Protein AF-A0A1V3RRB9-F1 (afdb_monomer_lite)

Structure (mmCIF, N/CA/C/O backbone):
data_AF-A0A1V3RRB9-F1
#
_entry.id   AF-A0A1V3RRB9-F1
#
loop_
_atom_site.group_PDB
_atom_site.id
_atom_site.type_symbol
_atom_site.label_atom_id
_atom_site.label_alt_id
_atom_site.label_comp_id
_atom_site.label_asym_id
_atom_site.label_entity_id
_atom_site.label_seq_id
_atom_site.pdbx_PDB_ins_code
_atom_site.Cartn_x
_atom_site.Cartn_y
_atom_site.Cartn_z
_atom_site.occupancy
_atom_site.B_iso_or_equiv
_atom_site.auth_seq_id
_atom_site.auth_comp_id
_atom_site.auth_asym_id
_atom_site.auth_atom_id
_atom_site.pdbx_PDB_mod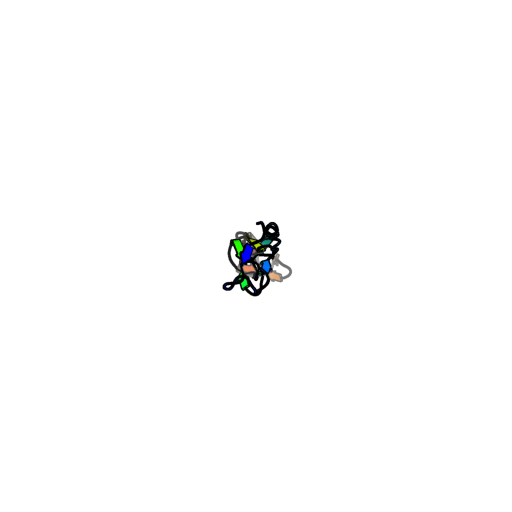el_num
ATOM 1 N N . GLN A 1 1 ? 24.807 9.901 -35.739 1.00 45.78 1 GLN A N 1
ATOM 2 C CA . GLN A 1 1 ? 26.091 10.478 -36.183 1.00 45.78 1 GLN A CA 1
ATOM 3 C C . GLN A 1 1 ? 26.459 9.823 -37.503 1.00 45.78 1 GLN A C 1
ATOM 5 O O . GLN A 1 1 ? 26.130 8.664 -37.703 1.00 45.78 1 GLN A O 1
ATOM 10 N N . THR A 1 2 ? 27.021 10.625 -38.399 1.00 53.81 2 THR A N 1
ATOM 11 C CA . THR A 1 2 ? 27.332 10.371 -39.810 1.00 53.81 2 THR A CA 1
ATOM 12 C C . THR A 1 2 ? 28.376 9.277 -40.014 1.00 53.81 2 THR A C 1
ATOM 14 O O . THR A 1 2 ? 29.186 9.021 -39.128 1.00 53.81 2 THR A O 1
ATOM 17 N N . GLY A 1 3 ? 28.315 8.632 -41.181 1.00 56.78 3 GLY A N 1
ATOM 18 C CA . GLY A 1 3 ? 28.963 7.354 -41.445 1.00 56.78 3 GLY A CA 1
ATOM 19 C C . GLY A 1 3 ? 30.482 7.350 -41.305 1.00 56.78 3 GLY A C 1
ATOM 20 O O . GLY A 1 3 ? 31.165 8.329 -41.606 1.00 56.78 3 GLY A O 1
ATOM 21 N N . THR A 1 4 ? 31.003 6.215 -40.849 1.00 65.94 4 THR A N 1
ATOM 22 C CA . THR A 1 4 ? 32.434 5.925 -40.772 1.00 65.94 4 THR A CA 1
ATOM 23 C C . THR A 1 4 ? 32.863 5.204 -42.047 1.00 65.94 4 THR A C 1
ATOM 25 O O . THR A 1 4 ? 32.251 4.217 -42.462 1.00 65.94 4 THR A O 1
ATOM 28 N N . ARG A 1 5 ? 33.909 5.723 -42.701 1.00 68.44 5 ARG A N 1
ATOM 29 C CA . ARG A 1 5 ? 34.526 5.106 -43.881 1.00 68.44 5 ARG A CA 1
ATOM 30 C C . ARG A 1 5 ? 35.793 4.382 -43.452 1.00 68.44 5 ARG A C 1
ATOM 32 O O . ARG A 1 5 ? 36.671 5.004 -42.860 1.00 68.44 5 ARG A O 1
ATOM 39 N N . PHE A 1 6 ? 35.888 3.102 -43.788 1.00 74.38 6 PHE A N 1
ATOM 40 C CA . PHE A 1 6 ? 37.077 2.281 -43.582 1.00 74.38 6 PHE A CA 1
ATOM 41 C C . PHE A 1 6 ? 37.787 2.106 -44.930 1.00 74.38 6 PHE A C 1
ATOM 43 O O . PHE A 1 6 ? 37.256 1.397 -45.791 1.00 74.38 6 PHE A O 1
ATOM 50 N N . PRO A 1 7 ? 38.931 2.781 -45.154 1.00 66.50 7 PRO A N 1
ATOM 51 C CA . PRO A 1 7 ? 39.660 2.667 -46.409 1.00 66.50 7 PRO A CA 1
ATOM 52 C C . PRO A 1 7 ? 40.267 1.273 -46.583 1.00 66.50 7 PRO A C 1
ATOM 54 O O . PRO A 1 7 ? 40.799 0.711 -45.623 1.00 66.50 7 PRO A O 1
ATOM 57 N N . GLY A 1 8 ? 40.232 0.736 -47.804 1.00 65.81 8 GLY A N 1
ATOM 58 C CA . GLY A 1 8 ? 40.961 -0.487 -48.148 1.00 65.81 8 GLY A CA 1
ATOM 59 C C . GLY A 1 8 ? 42.473 -0.299 -47.979 1.00 65.81 8 GLY A C 1
ATOM 60 O O . GLY A 1 8 ? 43.043 0.639 -48.535 1.00 65.81 8 GLY A O 1
ATOM 61 N N . ALA A 1 9 ? 43.125 -1.171 -47.203 1.00 64.25 9 ALA A N 1
ATOM 62 C CA . ALA A 1 9 ? 44.518 -1.007 -46.758 1.00 64.25 9 ALA A CA 1
ATOM 63 C C . ALA A 1 9 ? 45.573 -1.022 -47.886 1.00 64.25 9 ALA A C 1
ATOM 65 O O . ALA A 1 9 ? 46.718 -0.635 -47.669 1.00 64.25 9 ALA A O 1
ATOM 66 N N . ASP A 1 10 ? 45.196 -1.459 -49.082 1.00 69.94 10 ASP A N 1
ATOM 67 C CA . ASP A 1 10 ? 46.065 -1.721 -50.230 1.00 69.94 10 ASP A CA 1
ATOM 68 C C . ASP A 1 10 ? 45.671 -0.929 -51.492 1.00 69.94 10 ASP A C 1
ATOM 70 O O . ASP A 1 10 ? 46.267 -1.116 -52.550 1.00 69.94 10 ASP A O 1
ATOM 74 N N . GLY A 1 11 ? 44.673 -0.039 -51.412 1.00 60.56 11 GLY A N 1
ATOM 75 C CA . GLY A 1 11 ? 44.217 0.780 -52.546 1.00 60.56 11 GLY A CA 1
ATOM 76 C C . GLY A 1 11 ? 43.500 0.007 -53.665 1.00 60.56 11 GLY A C 1
ATOM 77 O O . GLY A 1 11 ? 43.049 0.621 -54.631 1.00 60.56 11 GLY A O 1
ATOM 78 N N . CYS A 1 12 ? 43.363 -1.316 -53.530 1.00 66.31 12 CYS A N 1
ATOM 79 C CA . CYS A 1 12 ? 42.612 -2.190 -54.436 1.00 66.31 12 CYS A CA 1
ATOM 80 C C . CYS A 1 12 ? 41.352 -2.777 -53.783 1.00 66.31 12 CYS A C 1
ATOM 82 O O . CYS A 1 12 ? 40.465 -3.255 -54.492 1.00 66.31 12 CYS A O 1
ATOM 84 N N . THR A 1 13 ? 41.243 -2.724 -52.452 1.00 70.50 13 THR A N 1
ATOM 85 C CA . THR A 1 13 ? 40.029 -3.133 -51.740 1.00 70.50 13 THR A CA 1
ATOM 86 C C . THR A 1 13 ? 39.029 -1.976 -51.680 1.00 70.50 13 THR A C 1
ATOM 88 O O . THR A 1 13 ? 39.383 -0.860 -51.302 1.00 70.50 13 THR A O 1
ATOM 91 N N . ALA A 1 14 ? 37.770 -2.234 -52.046 1.00 73.75 14 ALA A N 1
ATOM 92 C CA . ALA A 1 14 ? 36.714 -1.227 -51.990 1.00 73.75 14 ALA A CA 1
ATOM 93 C C . ALA A 1 14 ? 36.482 -0.737 -50.552 1.00 73.75 14 ALA A C 1
ATOM 95 O O . ALA A 1 14 ? 36.388 -1.543 -49.619 1.00 73.75 14 ALA A O 1
ATOM 96 N N . ASP A 1 15 ? 36.342 0.579 -50.387 1.00 79.69 15 ASP A N 1
ATOM 97 C CA . ASP A 1 15 ? 36.057 1.170 -49.082 1.00 79.69 15 ASP A CA 1
ATOM 98 C C . ASP A 1 15 ? 34.722 0.673 -48.534 1.00 79.69 15 ASP A C 1
ATOM 100 O O . ASP A 1 15 ? 33.719 0.605 -49.249 1.00 79.69 15 ASP A O 1
ATOM 104 N N . GLN A 1 16 ? 34.689 0.401 -47.234 1.00 79.81 16 GLN A N 1
ATOM 105 C CA . GLN A 1 16 ? 33.443 0.110 -46.539 1.00 79.81 16 GLN A CA 1
ATOM 106 C C . GLN A 1 16 ? 32.882 1.404 -45.954 1.00 79.81 16 GLN A C 1
ATOM 108 O O . GLN A 1 16 ? 33.583 2.134 -45.249 1.00 79.81 16 GLN A O 1
ATOM 113 N N . VAL A 1 17 ? 31.610 1.686 -46.239 1.00 80.69 17 VAL A N 1
ATOM 114 C CA . VAL A 1 17 ? 30.879 2.819 -45.661 1.00 80.69 17 VAL A CA 1
ATOM 115 C C . VAL A 1 17 ? 29.813 2.275 -44.722 1.00 80.69 17 VAL A C 1
ATOM 117 O O . VAL A 1 17 ? 28.853 1.644 -45.160 1.00 80.69 17 VAL A O 1
ATOM 120 N N . LEU A 1 18 ? 29.973 2.537 -43.425 1.00 81.75 18 LEU A N 1
ATOM 121 C CA . LEU A 1 18 ? 28.971 2.218 -42.417 1.00 81.75 18 LEU A CA 1
ATOM 122 C C . LEU A 1 18 ? 28.057 3.425 -42.211 1.00 81.75 18 LEU A C 1
ATOM 124 O O . LEU A 1 18 ? 28.495 4.462 -41.718 1.00 81.75 18 LEU A O 1
ATOM 128 N N . ASN A 1 19 ? 26.775 3.278 -42.541 1.00 80.75 19 ASN A N 1
ATOM 129 C CA . ASN A 1 19 ? 25.747 4.264 -42.220 1.00 80.75 19 ASN A CA 1
ATOM 130 C C . ASN A 1 19 ? 25.003 3.824 -40.957 1.00 80.75 19 ASN A C 1
ATOM 132 O O . ASN A 1 19 ? 24.265 2.842 -40.987 1.00 80.75 19 ASN A O 1
ATOM 136 N N . LEU A 1 20 ? 25.197 4.550 -39.853 1.00 81.12 20 LEU A N 1
ATOM 137 C CA . LEU A 1 20 ? 24.524 4.285 -38.583 1.00 81.12 20 LEU A CA 1
ATOM 138 C C . LEU A 1 20 ? 23.439 5.331 -38.312 1.00 81.12 20 LEU A C 1
ATOM 140 O O . LEU A 1 20 ? 23.708 6.533 -38.250 1.00 81.12 20 LEU A O 1
ATOM 144 N N . THR A 1 21 ? 22.222 4.862 -38.055 1.00 82.00 21 THR A N 1
ATOM 145 C CA . THR A 1 21 ? 21.134 5.691 -37.533 1.00 82.00 21 THR A CA 1
ATOM 146 C C . THR A 1 21 ? 21.015 5.455 -36.034 1.00 82.00 21 THR A C 1
ATOM 148 O O . THR A 1 21 ? 20.825 4.327 -35.595 1.00 82.00 21 THR A O 1
ATOM 151 N N . VAL A 1 22 ? 21.140 6.525 -35.248 1.00 83.62 22 VAL A N 1
ATOM 152 C CA . VAL A 1 22 ? 20.958 6.484 -33.791 1.00 83.62 22 VAL A CA 1
ATOM 153 C C . VAL A 1 22 ? 19.618 7.123 -33.475 1.00 83.62 22 VAL A C 1
ATOM 155 O O . VAL A 1 22 ? 19.414 8.301 -33.774 1.00 83.62 22 VAL A O 1
ATOM 158 N N . THR A 1 23 ? 18.713 6.352 -32.887 1.00 84.56 23 THR A N 1
ATOM 159 C CA . THR A 1 23 ? 17.430 6.849 -32.394 1.00 84.56 23 THR A CA 1
ATOM 160 C C . THR A 1 23 ? 17.565 7.287 -30.937 1.00 84.56 23 THR A C 1
ATOM 162 O O . THR A 1 23 ? 18.205 6.579 -30.157 1.00 84.56 23 THR A O 1
ATOM 165 N N . PRO A 1 24 ? 16.981 8.430 -30.539 1.00 87.94 24 PRO A N 1
ATOM 166 C CA . PRO A 1 24 ? 16.931 8.818 -29.136 1.00 87.94 24 PRO A CA 1
ATOM 167 C C . PRO A 1 24 ? 16.194 7.772 -28.298 1.00 87.94 24 PRO A C 1
ATOM 169 O O . PRO A 1 24 ? 15.212 7.184 -28.756 1.00 87.94 24 PRO A O 1
ATOM 172 N N . LYS A 1 25 ? 16.642 7.584 -27.055 1.00 91.50 25 LYS A N 1
ATOM 173 C CA . LYS A 1 25 ? 15.921 6.769 -26.079 1.00 91.50 25 LYS A CA 1
ATOM 174 C C . LYS A 1 25 ? 14.545 7.400 -25.790 1.00 91.50 25 LYS A C 1
ATOM 176 O O . LYS A 1 25 ? 14.483 8.622 -25.621 1.00 91.50 25 LYS A O 1
ATOM 181 N N . PRO A 1 26 ? 13.457 6.614 -25.728 1.00 93.75 26 PRO A N 1
ATOM 182 C CA . PRO A 1 26 ? 12.139 7.115 -25.352 1.00 93.75 26 PRO A CA 1
ATOM 183 C C . PRO A 1 26 ? 12.109 7.688 -23.929 1.00 93.75 26 PRO A C 1
ATOM 185 O O . PRO A 1 26 ? 12.965 7.377 -23.102 1.00 93.75 26 PRO A O 1
ATOM 188 N N . ALA A 1 27 ? 11.090 8.500 -23.642 1.00 95.62 27 ALA A N 1
ATOM 189 C CA . ALA A 1 27 ? 10.850 9.021 -22.299 1.00 95.62 27 ALA A CA 1
ATOM 190 C C . ALA A 1 27 ? 10.491 7.905 -21.303 1.00 95.62 27 ALA A C 1
ATOM 192 O O . ALA A 1 27 ? 9.944 6.870 -21.686 1.00 95.62 27 ALA A O 1
ATOM 193 N N . ASP A 1 28 ? 10.766 8.159 -20.025 1.00 96.62 28 ASP A N 1
ATOM 194 C CA . ASP A 1 28 ? 10.464 7.241 -18.929 1.00 96.62 28 ASP A CA 1
ATOM 195 C C . ASP A 1 28 ? 8.960 6.958 -18.801 1.00 96.62 28 ASP A C 1
ATOM 197 O O . ASP A 1 28 ? 8.121 7.852 -18.944 1.00 96.62 28 ASP A O 1
ATOM 201 N N . ILE A 1 29 ? 8.623 5.720 -18.439 1.00 97.06 29 ILE A N 1
A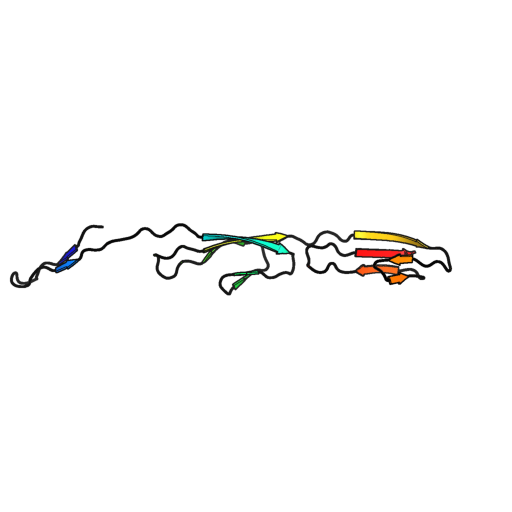TOM 202 C CA . ILE A 1 29 ? 7.262 5.305 -18.095 1.00 97.06 29 ILE A CA 1
ATOM 203 C C . ILE A 1 29 ? 7.120 5.329 -16.574 1.00 97.06 29 ILE A C 1
ATOM 205 O O . ILE A 1 29 ? 7.789 4.581 -15.863 1.00 97.06 29 ILE A O 1
ATOM 209 N N . VAL A 1 30 ? 6.232 6.186 -16.070 1.00 97.69 30 VAL A N 1
ATOM 210 C CA . VAL A 1 30 ? 6.036 6.388 -14.629 1.00 97.69 30 VAL A CA 1
ATOM 211 C C . VAL A 1 30 ? 4.798 5.637 -14.140 1.00 97.69 30 VAL A C 1
ATOM 213 O O . VAL A 1 30 ? 3.682 5.899 -14.582 1.00 97.69 30 VAL A O 1
ATOM 216 N N . THR A 1 31 ? 4.994 4.738 -13.179 1.00 98.12 31 THR A N 1
ATOM 217 C CA . THR A 1 31 ? 3.945 4.048 -12.422 1.00 98.12 31 THR A CA 1
ATOM 218 C C . THR A 1 31 ? 3.764 4.743 -11.076 1.00 98.12 31 THR A C 1
ATOM 220 O O . THR A 1 31 ? 4.711 4.828 -10.296 1.00 98.12 31 THR A O 1
ATOM 223 N N . ASN A 1 32 ? 2.553 5.219 -10.786 1.00 98.19 32 ASN A N 1
ATOM 224 C CA . ASN A 1 32 ? 2.193 5.758 -9.474 1.00 98.19 32 ASN A CA 1
ATOM 225 C C . ASN A 1 32 ? 1.190 4.812 -8.818 1.00 98.19 32 ASN A C 1
ATOM 227 O O . ASN A 1 32 ? 0.158 4.517 -9.417 1.00 98.19 32 ASN A O 1
ATOM 231 N N . GLN A 1 33 ? 1.489 4.355 -7.608 1.00 98.00 33 GLN A N 1
ATOM 232 C CA . GLN A 1 33 ? 0.652 3.408 -6.882 1.00 98.00 33 GLN A CA 1
ATOM 233 C C . GLN A 1 33 ? 0.568 3.795 -5.40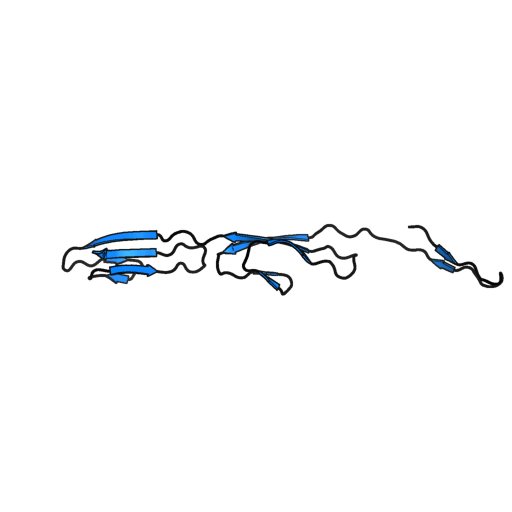8 1.00 98.00 33 GLN A C 1
ATOM 235 O O . GLN A 1 33 ? 1.530 4.308 -4.836 1.00 98.00 33 GLN A O 1
ATOM 240 N N . THR A 1 34 ? -0.566 3.486 -4.783 1.00 97.50 34 THR A N 1
ATOM 241 C CA . THR A 1 34 ? -0.740 3.585 -3.334 1.00 97.50 34 THR A CA 1
ATOM 242 C C . THR A 1 34 ? -1.181 2.238 -2.780 1.00 97.50 34 THR A C 1
ATOM 244 O O . THR A 1 34 ? -2.058 1.593 -3.355 1.00 97.50 34 THR A O 1
ATOM 247 N N . ILE A 1 35 ? -0.577 1.810 -1.675 1.00 97.38 35 ILE A N 1
ATOM 248 C CA . ILE A 1 35 ? -0.968 0.614 -0.924 1.00 97.38 35 ILE A CA 1
ATOM 249 C C . ILE A 1 35 ? -1.114 0.928 0.561 1.00 97.38 35 ILE A C 1
ATOM 251 O O . ILE A 1 35 ? -0.593 1.922 1.061 1.00 97.38 35 ILE A O 1
ATOM 255 N N . CYS A 1 36 ? -1.812 0.056 1.271 1.00 96.88 36 CYS A N 1
ATOM 256 C CA . CYS A 1 36 ? -1.956 0.131 2.715 1.00 96.88 36 CYS A CA 1
ATOM 257 C C . CYS A 1 36 ? -0.746 -0.458 3.434 1.00 96.88 36 CYS A C 1
ATOM 259 O O . CYS A 1 36 ? -0.059 -1.337 2.911 1.00 96.88 36 CYS A O 1
ATOM 261 N N . SER A 1 37 ? -0.508 -0.012 4.665 1.00 93.56 37 SER A N 1
ATOM 262 C CA . SER A 1 37 ? 0.483 -0.631 5.540 1.00 93.56 37 SER A CA 1
ATOM 263 C C . SER A 1 37 ? 0.220 -2.133 5.682 1.00 93.56 37 SER A C 1
ATOM 265 O O . SER A 1 37 ? -0.901 -2.552 5.967 1.00 93.56 37 SER A O 1
ATOM 267 N N . GLY A 1 38 ? 1.261 -2.941 5.485 1.00 91.62 38 GLY A N 1
ATOM 268 C CA . GLY A 1 38 ? 1.176 -4.403 5.515 1.00 91.62 38 GLY A CA 1
ATOM 269 C C . GLY A 1 38 ? 0.736 -5.054 4.199 1.00 91.62 38 GLY A C 1
ATOM 270 O O . GLY A 1 38 ? 0.797 -6.276 4.101 1.00 91.62 38 GLY A O 1
ATOM 271 N N . ALA A 1 39 ? 0.342 -4.276 3.186 1.00 96.12 39 ALA A N 1
ATOM 272 C CA . ALA A 1 39 ? 0.135 -4.788 1.836 1.00 96.12 39 ALA A CA 1
ATOM 273 C C . ALA A 1 39 ? 1.456 -4.844 1.046 1.00 96.12 39 ALA A C 1
ATOM 275 O O . ALA A 1 39 ? 2.436 -4.172 1.378 1.00 96.12 39 ALA A O 1
ATOM 276 N N . THR A 1 40 ? 1.449 -5.624 -0.036 1.00 96.94 40 THR A N 1
ATOM 277 C CA . THR A 1 40 ? 2.581 -5.782 -0.958 1.00 96.94 40 THR A CA 1
ATOM 278 C C . THR A 1 40 ? 2.167 -5.362 -2.359 1.00 96.94 40 THR A C 1
ATOM 280 O O . THR A 1 40 ? 1.114 -5.770 -2.849 1.00 96.94 40 THR A O 1
ATOM 283 N N . PHE A 1 41 ? 3.010 -4.572 -3.020 1.00 97.81 41 PHE A N 1
ATOM 284 C CA . PHE A 1 41 ? 2.890 -4.263 -4.438 1.00 97.81 41 PHE A CA 1
ATOM 285 C C . PHE A 1 41 ? 4.026 -4.921 -5.218 1.00 97.81 41 PHE A C 1
ATOM 287 O O . PHE A 1 41 ? 5.188 -4.551 -5.051 1.00 97.81 41 PHE A O 1
ATOM 294 N N . THR A 1 42 ? 3.694 -5.879 -6.082 1.00 97.75 42 THR A N 1
ATOM 295 C CA . THR A 1 42 ? 4.663 -6.508 -6.985 1.00 97.75 42 THR A CA 1
ATOM 296 C C . THR A 1 42 ? 4.802 -5.677 -8.254 1.00 97.75 42 THR A C 1
ATOM 298 O O . THR A 1 42 ? 3.836 -5.477 -8.992 1.00 97.75 42 THR A O 1
ATOM 301 N N . TRP A 1 43 ? 6.017 -5.222 -8.542 1.00 97.25 43 TRP A N 1
ATOM 302 C CA . TRP A 1 43 ? 6.334 -4.427 -9.722 1.00 97.25 43 TRP A CA 1
ATOM 303 C C . TRP A 1 43 ? 7.634 -4.913 -10.357 1.00 97.25 43 TRP A C 1
ATOM 305 O O . TRP A 1 43 ? 8.649 -5.055 -9.680 1.00 97.25 43 TRP A O 1
ATOM 315 N N . ASN A 1 44 ? 7.597 -5.217 -11.659 1.00 93.88 44 ASN A N 1
ATOM 316 C CA . ASN A 1 44 ? 8.717 -5.823 -12.397 1.00 93.88 44 ASN A CA 1
ATOM 317 C C . ASN A 1 44 ? 9.322 -7.057 -11.696 1.00 93.88 44 ASN A C 1
ATOM 319 O O . ASN A 1 44 ? 10.536 -7.242 -11.661 1.00 93.88 44 ASN A O 1
ATOM 323 N N . GLY A 1 45 ? 8.466 -7.895 -11.102 1.00 94.50 45 GLY A N 1
ATOM 324 C CA . GLY A 1 45 ? 8.878 -9.110 -10.391 1.00 94.50 45 GLY A CA 1
ATOM 325 C C . GLY A 1 45 ? 9.548 -8.871 -9.034 1.00 94.50 45 GLY A C 1
ATOM 326 O O . GLY A 1 45 ? 10.014 -9.829 -8.427 1.00 94.50 45 GLY A O 1
ATOM 327 N N . THR A 1 46 ? 9.597 -7.624 -8.556 1.00 96.00 46 THR A N 1
ATOM 328 C CA . THR A 1 46 ? 10.079 -7.271 -7.216 1.00 96.00 46 THR A CA 1
ATOM 329 C C . THR A 1 46 ? 8.910 -6.846 -6.339 1.00 96.00 46 THR A C 1
ATOM 331 O O . THR A 1 46 ? 8.051 -6.078 -6.771 1.00 96.00 46 THR A O 1
ATOM 334 N N . ASP A 1 47 ? 8.892 -7.326 -5.101 1.00 97.94 47 ASP A N 1
ATOM 335 C CA . ASP A 1 47 ? 7.874 -6.973 -4.119 1.00 97.94 47 ASP A CA 1
ATOM 336 C C . ASP A 1 47 ? 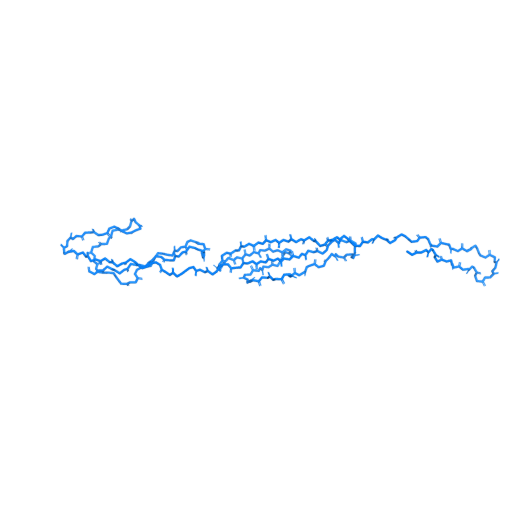8.284 -5.737 -3.319 1.00 97.94 47 ASP A C 1
ATOM 338 O O . ASP A 1 47 ? 9.383 -5.664 -2.766 1.00 97.94 47 ASP A O 1
ATOM 342 N N . TYR A 1 48 ? 7.368 -4.775 -3.222 1.00 97.62 48 TYR A N 1
ATOM 343 C CA . TYR A 1 48 ? 7.552 -3.537 -2.478 1.00 97.62 48 TYR A CA 1
ATOM 344 C C . TYR A 1 48 ? 6.488 -3.401 -1.390 1.00 97.62 48 TYR A C 1
ATOM 346 O O . TYR A 1 48 ? 5.289 -3.498 -1.649 1.00 97.62 48 TYR A O 1
ATOM 354 N N . THR A 1 49 ? 6.940 -3.133 -0.167 1.00 97.19 49 THR A N 1
ATOM 355 C CA . THR A 1 49 ? 6.090 -2.943 1.026 1.00 97.19 49 THR A CA 1
ATOM 356 C C . THR A 1 49 ? 6.323 -1.589 1.703 1.00 97.19 49 THR A C 1
ATOM 358 O O . THR A 1 49 ? 5.705 -1.272 2.717 1.00 97.19 49 THR A O 1
ATOM 361 N N . THR A 1 50 ? 7.223 -0.770 1.151 1.00 97.00 50 THR A N 1
ATOM 362 C CA . THR A 1 50 ? 7.628 0.539 1.679 1.00 97.00 50 THR A CA 1
ATOM 363 C C . THR A 1 50 ? 7.565 1.605 0.590 1.00 97.00 50 THR A C 1
ATOM 365 O O . THR A 1 50 ? 7.575 1.285 -0.601 1.00 97.00 50 THR A O 1
ATOM 368 N N . ASN A 1 51 ? 7.519 2.878 0.996 1.00 97.62 51 ASN A N 1
ATOM 369 C CA . ASN A 1 51 ? 7.506 4.010 0.069 1.00 97.62 51 ASN A CA 1
ATOM 370 C C . ASN A 1 51 ? 8.658 3.921 -0.941 1.00 97.62 51 ASN A C 1
ATOM 372 O O . ASN A 1 51 ? 9.812 3.753 -0.551 1.00 97.62 51 ASN A O 1
ATOM 376 N N . GLN A 1 52 ? 8.338 4.090 -2.221 1.00 98.00 52 GLN A N 1
ATOM 377 C CA . GLN A 1 52 ? 9.305 4.187 -3.311 1.00 98.00 52 GLN A CA 1
ATOM 378 C C . GLN A 1 52 ? 9.163 5.557 -3.960 1.00 98.00 52 GLN A C 1
ATOM 380 O O . GLN A 1 52 ? 8.053 5.964 -4.302 1.00 98.00 52 GLN A O 1
ATOM 385 N N . ILE A 1 53 ? 10.274 6.266 -4.144 1.00 96.81 53 ILE A N 1
ATOM 386 C CA . ILE A 1 53 ? 10.290 7.579 -4.793 1.00 96.81 53 ILE A CA 1
ATOM 387 C C . ILE A 1 53 ? 11.275 7.498 -5.950 1.00 96.81 53 ILE A C 1
ATOM 389 O O . ILE A 1 53 ? 12.487 7.504 -5.744 1.00 96.81 53 ILE A O 1
ATOM 393 N N . GLY A 1 54 ? 10.746 7.404 -7.168 1.00 96.06 54 GLY A N 1
ATOM 394 C CA . GLY A 1 54 ? 11.550 7.364 -8.381 1.00 96.06 54 GLY A CA 1
ATOM 395 C C . GLY A 1 54 ? 12.396 6.099 -8.543 1.00 96.06 54 GLY A C 1
ATOM 396 O O . GLY A 1 54 ? 13.453 6.172 -9.167 1.00 96.06 54 GLY A O 1
ATOM 397 N N . THR A 1 55 ? 11.972 4.953 -8.001 1.00 96.81 55 THR A N 1
ATOM 398 C CA . THR A 1 55 ? 12.696 3.680 -8.165 1.00 96.81 55 THR A CA 1
ATOM 399 C C . THR A 1 55 ? 12.724 3.294 -9.643 1.00 96.81 55 THR A C 1
ATOM 401 O O . THR A 1 55 ? 11.677 3.230 -10.281 1.00 96.81 55 THR A O 1
ATOM 404 N N . ARG A 1 56 ? 13.916 3.059 -10.208 1.00 95.31 56 ARG A N 1
ATOM 405 C CA . ARG A 1 56 ? 14.106 2.858 -11.654 1.00 95.31 56 ARG A CA 1
ATOM 406 C C . ARG A 1 56 ? 14.383 1.406 -12.015 1.00 95.31 56 ARG A C 1
ATOM 408 O O . ARG A 1 56 ? 15.237 0.772 -11.402 1.00 95.31 56 ARG A O 1
ATOM 415 N N . PHE A 1 57 ? 13.737 0.937 -13.076 1.00 94.94 57 PHE A N 1
ATOM 416 C CA . PHE A 1 57 ? 14.074 -0.305 -13.763 1.00 94.94 57 PHE A CA 1
ATOM 417 C C . PHE A 1 57 ? 14.499 0.029 -15.203 1.00 94.94 57 PHE A C 1
ATOM 419 O O . PHE A 1 57 ? 13.647 0.433 -16.003 1.00 94.94 57 PHE A O 1
ATOM 426 N N . PRO A 1 58 ? 15.801 -0.065 -15.532 1.00 92.56 58 PRO A N 1
ATOM 427 C CA . PRO A 1 58 ? 16.292 0.316 -16.848 1.00 92.56 58 PRO A CA 1
ATOM 428 C C . PRO A 1 58 ? 15.743 -0.562 -17.974 1.00 92.56 58 PRO A C 1
ATOM 430 O O . PRO A 1 58 ? 15.628 -1.780 -17.828 1.00 92.56 58 PRO A O 1
ATOM 433 N N . GLY A 1 59 ? 15.469 0.051 -19.125 1.00 89.44 59 GLY A N 1
ATOM 434 C CA . GLY A 1 59 ? 15.238 -0.678 -20.369 1.00 89.44 59 GLY A CA 1
ATOM 435 C C . GLY A 1 59 ? 16.468 -1.513 -20.753 1.00 89.44 59 GLY A C 1
ATOM 436 O O . GLY A 1 59 ? 17.604 -1.066 -20.592 1.00 89.44 59 GLY A O 1
ATOM 437 N N . ALA A 1 60 ? 16.252 -2.725 -21.267 1.00 86.75 60 ALA A N 1
ATOM 438 C CA . ALA A 1 60 ? 17.311 -3.729 -21.428 1.00 86.75 60 ALA A CA 1
ATOM 439 C C . ALA A 1 60 ? 18.395 -3.379 -22.468 1.00 86.75 60 ALA A C 1
ATOM 441 O O . ALA A 1 60 ? 19.506 -3.895 -22.399 1.00 86.75 60 ALA A O 1
ATOM 442 N N . ASP A 1 61 ? 18.080 -2.529 -23.441 1.00 86.25 61 ASP A N 1
ATOM 443 C CA . ASP A 1 61 ? 18.871 -2.329 -24.661 1.00 86.25 61 ASP A CA 1
ATOM 444 C C . ASP A 1 61 ? 19.233 -0.859 -24.928 1.00 86.25 61 ASP A C 1
ATOM 446 O O . ASP A 1 61 ? 19.750 -0.524 -25.991 1.00 86.25 61 ASP A O 1
ATOM 450 N N . GLY A 1 62 ? 18.935 0.046 -23.990 1.00 82.50 62 GLY A N 1
ATOM 451 C CA . GLY A 1 62 ? 19.152 1.488 -24.156 1.00 82.50 62 GLY A CA 1
ATOM 452 C C . GLY A 1 62 ? 18.225 2.173 -25.172 1.00 82.50 62 GLY A C 1
ATOM 453 O O . GLY A 1 62 ? 18.208 3.402 -25.230 1.00 82.50 62 GLY A O 1
ATOM 454 N N . CYS A 1 63 ? 17.423 1.405 -25.913 1.00 88.88 63 CYS A N 1
ATOM 455 C CA . CYS A 1 63 ? 16.398 1.874 -26.846 1.00 88.88 63 CYS A CA 1
ATOM 456 C C . CYS A 1 63 ? 14.984 1.745 -26.262 1.00 88.88 63 CYS A C 1
ATOM 458 O O . CYS A 1 63 ? 14.051 2.380 -26.746 1.00 88.88 63 CYS A O 1
ATOM 460 N N . THR A 1 64 ? 14.825 0.955 -25.204 1.00 92.75 64 THR A N 1
ATOM 461 C CA . THR A 1 64 ? 13.583 0.816 -24.446 1.00 92.75 64 THR A CA 1
ATOM 462 C C . THR A 1 64 ? 13.494 1.894 -23.364 1.00 92.75 64 THR A C 1
ATOM 464 O O . THR A 1 64 ? 14.495 2.241 -22.733 1.00 92.75 64 THR A O 1
ATOM 467 N N . ALA A 1 65 ? 12.289 2.428 -23.146 1.00 95.31 65 ALA A N 1
ATOM 468 C CA . ALA A 1 65 ? 12.005 3.359 -22.055 1.00 95.31 65 ALA A CA 1
ATOM 469 C C . ALA A 1 65 ? 12.371 2.753 -20.692 1.00 95.31 65 ALA A C 1
ATOM 471 O O . ALA A 1 65 ? 12.090 1.578 -20.438 1.00 95.31 65 ALA A O 1
ATOM 472 N N . ASP A 1 66 ? 12.925 3.569 -19.794 1.00 95.38 66 ASP A N 1
ATOM 473 C CA . ASP A 1 66 ? 13.071 3.158 -18.399 1.00 95.38 66 ASP A CA 1
ATOM 474 C C . ASP A 1 66 ? 11.708 3.170 -17.710 1.00 95.38 66 ASP A C 1
ATOM 476 O O . ASP A 1 66 ? 10.852 4.009 -17.996 1.00 95.38 66 ASP A O 1
ATOM 480 N N . GLN A 1 67 ? 11.513 2.244 -16.779 1.00 97.12 67 GLN A N 1
ATOM 481 C CA . GLN A 1 67 ? 10.350 2.242 -15.903 1.00 97.12 67 GLN A CA 1
ATOM 482 C C . GLN A 1 67 ? 10.703 2.957 -14.600 1.00 97.12 67 GLN A C 1
ATOM 484 O O . GLN A 1 67 ? 11.791 2.765 -14.053 1.00 97.12 67 GLN A O 1
ATOM 489 N N . VAL A 1 68 ? 9.779 3.753 -14.076 1.00 97.88 68 VAL A N 1
ATOM 490 C CA . VAL A 1 68 ? 9.940 4.510 -12.832 1.00 97.88 68 VAL A CA 1
ATOM 491 C C . VAL A 1 68 ? 8.745 4.238 -11.929 1.00 97.88 68 VAL A C 1
ATOM 493 O O . VAL A 1 68 ? 7.607 4.387 -12.362 1.00 97.88 68 VAL A O 1
ATOM 496 N N . LEU A 1 69 ? 8.986 3.867 -10.676 1.00 98.31 69 LEU A N 1
ATOM 497 C CA . LEU A 1 69 ? 7.958 3.612 -9.673 1.00 98.31 69 LEU A CA 1
ATOM 498 C C . LEU A 1 69 ? 7.944 4.707 -8.603 1.00 98.31 69 LEU A C 1
ATOM 500 O O . LEU A 1 69 ? 8.956 4.966 -7.948 1.00 98.31 69 LEU A O 1
ATOM 504 N N . ASN A 1 70 ? 6.758 5.266 -8.374 1.00 98.19 70 ASN A N 1
ATOM 505 C CA . ASN A 1 70 ? 6.409 6.038 -7.190 1.00 98.19 70 ASN A CA 1
ATOM 506 C C . ASN A 1 70 ? 5.337 5.269 -6.408 1.00 98.19 70 ASN A C 1
ATOM 508 O O . ASN A 1 70 ? 4.169 5.241 -6.801 1.00 98.19 70 ASN A O 1
ATOM 512 N N . LEU A 1 71 ? 5.735 4.624 -5.315 1.00 98.31 71 LEU A N 1
ATOM 513 C CA . LEU A 1 71 ? 4.839 3.874 -4.439 1.00 98.31 71 LEU A CA 1
ATOM 514 C C . LEU A 1 71 ? 4.644 4.644 -3.139 1.00 98.31 71 LEU A C 1
ATOM 516 O O . LEU A 1 71 ? 5.615 4.944 -2.447 1.00 98.31 71 LEU A O 1
ATOM 520 N N . THR A 1 72 ? 3.393 4.912 -2.787 1.00 98.25 72 THR A N 1
ATOM 521 C CA . THR A 1 72 ? 3.015 5.465 -1.485 1.00 98.25 72 THR A CA 1
ATOM 522 C C . THR A 1 72 ? 2.411 4.367 -0.618 1.00 98.25 72 THR A C 1
ATOM 524 O O . THR A 1 72 ? 1.521 3.643 -1.049 1.00 98.25 72 THR A O 1
ATOM 527 N N . VAL A 1 73 ? 2.877 4.244 0.616 1.00 97.62 73 VAL A N 1
ATOM 528 C CA . VAL A 1 73 ? 2.350 3.336 1.629 1.00 97.62 73 VAL A CA 1
ATOM 529 C C . VAL A 1 73 ? 1.626 4.171 2.669 1.00 97.62 73 VAL A C 1
ATOM 531 O O . VAL A 1 73 ? 2.238 4.948 3.406 1.00 97.62 73 VAL A O 1
ATOM 534 N N . THR A 1 74 ? 0.307 4.027 2.711 1.00 96.25 74 THR A N 1
ATOM 535 C CA . THR A 1 74 ? -0.547 4.720 3.669 1.00 96.25 74 THR A CA 1
ATOM 536 C C . THR A 1 74 ? -0.466 4.008 5.019 1.00 96.25 74 THR A C 1
ATOM 538 O O . THR A 1 74 ? -0.734 2.804 5.088 1.00 96.25 74 THR A O 1
ATOM 541 N N . PRO A 1 75 ? -0.090 4.709 6.106 1.00 93.81 75 PRO A N 1
ATOM 542 C CA . PRO A 1 75 ? -0.043 4.104 7.427 1.00 93.81 75 PRO A CA 1
ATOM 543 C C . 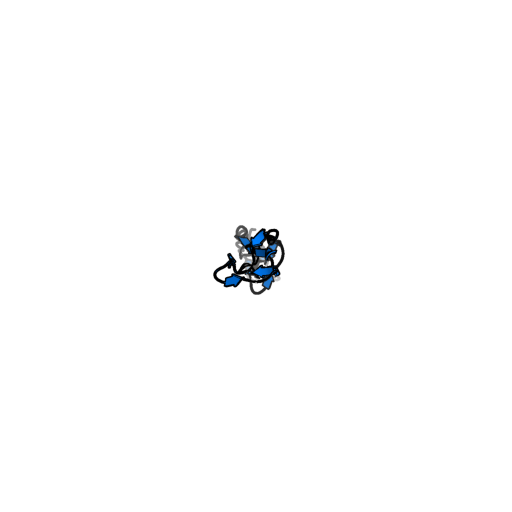PRO A 1 75 ? -1.445 3.705 7.881 1.00 93.81 75 PRO A C 1
ATOM 545 O O . PRO A 1 75 ? -2.437 4.350 7.532 1.00 93.81 75 PRO A O 1
ATOM 548 N N . LYS A 1 76 ? -1.510 2.665 8.712 1.00 94.44 76 LYS A N 1
ATOM 549 C CA . LYS A 1 76 ? -2.762 2.280 9.351 1.00 94.44 76 LYS A CA 1
ATOM 550 C C . LYS A 1 76 ? -3.236 3.412 10.270 1.00 94.44 76 LYS A C 1
ATOM 552 O O . LYS A 1 76 ? -2.423 3.907 11.056 1.00 94.44 76 LYS A O 1
ATOM 557 N N . PRO A 1 77 ? -4.508 3.836 10.190 1.00 95.25 77 PRO A N 1
ATOM 558 C CA . PRO A 1 77 ? -5.041 4.835 11.107 1.00 95.25 77 PRO A CA 1
ATOM 559 C C . PRO A 1 77 ? -5.015 4.348 12.561 1.00 95.25 77 PRO A C 1
ATOM 561 O O . PRO A 1 77 ? -4.936 3.148 12.825 1.00 95.25 77 PRO A O 1
ATOM 564 N N . ALA A 1 78 ? -5.121 5.287 13.501 1.00 95.62 78 ALA A N 1
ATOM 565 C CA . ALA A 1 78 ? -5.255 4.965 14.919 1.00 95.62 78 ALA A CA 1
ATOM 566 C C . ALA A 1 78 ? -6.550 4.184 15.207 1.00 95.62 78 ALA A C 1
ATOM 568 O O . ALA A 1 78 ? -7.554 4.359 14.512 1.00 95.62 78 ALA A O 1
ATOM 569 N N . ASP A 1 79 ? -6.519 3.359 16.254 1.00 96.25 79 ASP A N 1
ATOM 570 C CA . ASP A 1 79 ? -7.666 2.566 16.697 1.00 96.25 79 ASP A CA 1
ATOM 571 C C . ASP A 1 79 ? -8.859 3.468 17.073 1.00 96.25 79 ASP A C 1
ATOM 573 O O . ASP A 1 79 ? -8.705 4.500 17.735 1.00 96.25 79 ASP A O 1
ATOM 577 N N . LEU A 1 80 ? -10.069 3.056 16.687 1.00 96.69 80 LEU A N 1
ATOM 578 C CA . LEU A 1 80 ? -11.314 3.701 17.091 1.00 96.69 80 LEU A CA 1
ATOM 579 C C . LEU A 1 80 ? -11.830 3.051 18.376 1.00 96.69 80 LEU A C 1
ATOM 581 O O . LEU A 1 80 ? -12.256 1.896 18.378 1.00 96.69 80 LEU A O 1
ATOM 585 N N . VAL A 1 81 ? -11.801 3.807 19.472 1.00 97.06 81 VAL A N 1
ATOM 586 C CA . VAL A 1 81 ? -12.184 3.308 20.797 1.00 97.06 81 VAL A CA 1
ATOM 587 C C . VAL A 1 81 ? -13.643 3.647 21.102 1.00 97.06 81 VAL A C 1
ATOM 589 O O . VAL A 1 81 ? -14.021 4.814 21.186 1.00 97.06 81 VAL A O 1
ATOM 592 N N . THR A 1 82 ? -14.450 2.614 21.322 1.00 96.94 82 THR A N 1
ATOM 593 C CA . THR A 1 82 ? -15.823 2.692 21.825 1.00 96.94 82 THR A CA 1
ATOM 594 C C . THR A 1 82 ? -15.810 2.426 23.327 1.00 96.94 82 THR A C 1
ATOM 596 O O . THR A 1 82 ? -15.393 1.354 23.757 1.00 96.94 82 THR A O 1
ATOM 599 N N . ASN A 1 83 ? -16.276 3.385 24.129 1.00 97.31 83 ASN A N 1
ATOM 600 C CA . ASN A 1 83 ? -16.460 3.206 25.570 1.00 97.31 83 ASN A CA 1
ATOM 601 C C . ASN A 1 83 ? -17.957 3.182 25.876 1.00 97.31 83 ASN A C 1
ATOM 603 O O . ASN A 1 83 ? -18.669 4.105 25.482 1.00 97.31 83 ASN A O 1
ATOM 607 N N . GLN A 1 84 ? -18.419 2.148 26.571 1.00 96.44 84 GLN A N 1
ATOM 608 C CA . GLN A 1 84 ? -19.826 1.960 26.899 1.00 96.44 84 GLN A CA 1
ATOM 609 C C . GLN A 1 84 ? -19.974 1.406 28.317 1.00 96.44 84 GLN A C 1
ATOM 611 O O . GLN A 1 84 ? -19.143 0.631 28.781 1.00 96.44 84 GLN A O 1
ATOM 616 N N . THR A 1 85 ? -21.066 1.765 28.986 1.00 96.69 85 THR A N 1
ATOM 617 C CA . THR A 1 85 ? -21.445 1.186 30.278 1.00 96.69 85 THR A CA 1
ATOM 618 C C . THR A 1 85 ? -22.821 0.539 30.162 1.00 96.69 85 THR A C 1
ATOM 620 O O . THR A 1 85 ? -23.718 1.121 29.541 1.00 96.69 85 THR A O 1
ATOM 623 N N . ILE A 1 86 ? -22.998 -0.651 30.740 1.00 95.44 86 ILE A N 1
ATOM 624 C CA . ILE A 1 86 ? -24.293 -1.346 30.784 1.00 95.44 86 ILE A CA 1
ATOM 625 C C . ILE A 1 86 ? -24.720 -1.689 32.209 1.00 95.44 86 ILE A C 1
ATOM 627 O O . ILE A 1 86 ? -23.910 -1.933 33.095 1.00 95.44 86 ILE A O 1
ATOM 631 N N . CYS A 1 87 ? -26.032 -1.708 32.440 1.00 95.19 87 CYS A N 1
ATOM 632 C CA . CYS A 1 87 ? -26.594 -2.174 33.704 1.00 95.19 87 CYS A CA 1
ATOM 633 C C . CYS A 1 87 ? -26.584 -3.708 33.783 1.00 95.19 87 CYS A C 1
ATOM 635 O O . CYS A 1 87 ? -26.557 -4.400 32.765 1.00 95.19 87 CYS A O 1
ATOM 637 N N . SER A 1 88 ? -26.684 -4.251 34.999 1.00 92.88 88 SER A N 1
ATOM 638 C CA . SER A 1 88 ? -26.813 -5.699 35.203 1.00 92.88 88 SER A CA 1
ATOM 639 C C . SER A 1 88 ? -28.003 -6.269 34.421 1.00 92.88 88 SER A C 1
ATOM 641 O O . SER A 1 88 ? -29.113 -5.742 34.496 1.00 92.88 88 SER A O 1
ATOM 643 N N . GLY A 1 89 ? -27.757 -7.333 33.655 1.00 91.25 89 GLY A N 1
ATOM 644 C CA . GLY A 1 89 ? -28.761 -7.986 32.812 1.00 91.25 89 GLY A CA 1
ATOM 645 C C . GLY A 1 89 ? -29.032 -7.295 31.470 1.00 91.25 89 GLY A C 1
ATOM 646 O O . GLY A 1 89 ? -29.797 -7.831 30.672 1.00 91.25 89 GLY A O 1
ATOM 647 N N . ALA A 1 90 ? -28.414 -6.143 31.191 1.00 96.19 90 ALA A N 1
ATOM 648 C CA . ALA A 1 90 ? -28.486 -5.516 29.876 1.00 96.19 90 ALA A CA 1
ATOM 649 C C . ALA A 1 90 ? -27.514 -6.177 28.882 1.00 96.19 90 ALA A C 1
ATOM 651 O O . ALA A 1 90 ? -26.551 -6.842 29.260 1.00 96.19 90 ALA A O 1
ATOM 652 N N . THR A 1 91 ? -27.786 -5.988 27.592 1.00 96.25 91 THR A N 1
ATOM 653 C CA . THR A 1 91 ? -26.954 -6.476 26.485 1.00 96.25 91 THR A CA 1
ATOM 654 C C . THR A 1 91 ? -26.538 -5.296 25.618 1.00 96.25 91 THR A C 1
ATOM 656 O O . THR A 1 91 ? -27.362 -4.432 25.317 1.00 96.25 91 THR A O 1
ATOM 659 N N . PHE A 1 92 ? -25.272 -5.262 25.213 1.00 96.62 92 PHE A N 1
ATOM 660 C CA . PHE A 1 92 ? -24.740 -4.305 24.252 1.00 96.62 92 PHE A CA 1
ATOM 661 C C . PHE A 1 92 ? -24.273 -5.032 22.995 1.00 96.62 92 PHE A C 1
ATOM 663 O O . PHE A 1 92 ? -23.342 -5.832 23.052 1.00 96.62 92 PHE A O 1
ATOM 670 N N . THR A 1 93 ? -24.905 -4.742 21.862 1.00 96.19 93 THR A N 1
ATOM 671 C CA . THR A 1 93 ? -24.498 -5.278 20.561 1.00 96.19 93 THR A CA 1
ATOM 672 C C . THR A 1 93 ? -23.448 -4.369 19.936 1.00 96.19 93 THR A C 1
ATOM 674 O O . THR A 1 93 ? -23.699 -3.188 19.694 1.00 96.19 93 THR A O 1
ATOM 677 N N . TRP A 1 94 ? -22.280 -4.921 19.620 1.00 95.31 94 TRP A N 1
ATOM 678 C CA . TRP A 1 94 ? -21.185 -4.199 18.981 1.00 95.31 94 TRP A CA 1
ATOM 679 C C . TRP A 1 94 ? -20.552 -5.048 17.882 1.00 95.31 94 TRP A C 1
ATOM 681 O O . TRP A 1 94 ? -20.244 -6.217 18.099 1.00 95.31 94 TRP A O 1
ATOM 691 N N . ASN A 1 95 ? -20.405 -4.481 16.678 1.00 92.25 95 ASN A N 1
ATOM 692 C CA . ASN A 1 95 ? -19.958 -5.203 15.475 1.00 92.25 95 ASN A CA 1
ATOM 693 C C . ASN A 1 95 ? -20.701 -6.537 15.242 1.00 92.25 95 ASN A C 1
ATOM 695 O O . ASN A 1 95 ? -20.110 -7.542 14.854 1.00 92.25 95 ASN A O 1
ATOM 699 N N . GLY A 1 96 ? -22.011 -6.555 15.512 1.00 93.44 96 GLY A N 1
ATOM 700 C CA . GLY A 1 96 ? -22.859 -7.743 15.359 1.00 93.44 96 GLY A CA 1
ATOM 701 C C . GLY A 1 96 ? -22.656 -8.831 16.420 1.00 93.44 96 GLY A C 1
ATOM 702 O O . GLY A 1 96 ? -23.222 -9.909 16.277 1.00 93.44 96 GLY A O 1
ATOM 703 N N . THR A 1 97 ? -21.867 -8.568 17.466 1.00 94.38 97 THR A N 1
ATOM 704 C CA . THR A 1 97 ? -21.658 -9.474 18.603 1.00 94.38 97 THR A CA 1
ATOM 705 C C . THR A 1 97 ? -22.301 -8.889 19.857 1.00 94.38 97 THR A C 1
ATOM 707 O O . THR A 1 97 ? -22.132 -7.704 20.145 1.00 94.38 97 THR A O 1
ATOM 710 N N . ASP A 1 98 ? -23.029 -9.716 20.604 1.00 96.38 98 ASP A N 1
ATOM 711 C CA . ASP A 1 98 ? -23.690 -9.315 21.845 1.00 96.38 98 ASP A CA 1
ATOM 712 C C . ASP A 1 98 ? -22.771 -9.495 23.055 1.00 96.38 98 ASP A C 1
ATOM 714 O O . ASP A 1 98 ? -22.198 -10.564 23.276 1.00 96.38 98 ASP A O 1
ATOM 718 N N . TYR A 1 99 ? -22.672 -8.450 23.873 1.00 95.38 99 TYR A N 1
ATOM 719 C CA . TYR A 1 99 ? -21.876 -8.422 25.092 1.00 95.38 99 TYR A CA 1
ATOM 720 C C . TYR A 1 99 ? -22.765 -8.138 26.303 1.00 95.38 99 TYR A C 1
ATOM 722 O O . TYR A 1 99 ? -23.502 -7.154 26.337 1.00 95.38 99 TYR A O 1
ATOM 730 N N . THR A 1 100 ? -22.677 -8.996 27.316 1.00 95.94 100 THR A N 1
ATOM 731 C CA . THR A 1 100 ? -23.447 -8.895 28.573 1.00 95.94 100 THR A CA 1
ATOM 732 C C . THR A 1 100 ? -22.556 -8.771 29.808 1.00 95.94 100 THR A C 1
ATOM 734 O O . THR A 1 100 ? -23.045 -8.631 30.926 1.00 95.94 100 THR A O 1
ATOM 737 N N . THR A 1 101 ? -21.238 -8.827 29.613 1.00 93.44 101 THR A N 1
ATOM 738 C CA . THR A 1 101 ? -20.220 -8.735 30.660 1.00 93.44 101 THR A CA 1
ATOM 739 C C . THR A 1 101 ? -19.195 -7.677 30.299 1.00 93.44 101 THR A C 1
ATOM 741 O O . THR A 1 101 ? -19.041 -7.327 29.129 1.00 93.44 101 THR A O 1
ATOM 744 N N . ASN A 1 102 ? -18.433 -7.233 31.292 1.00 93.50 102 ASN A N 1
ATOM 745 C CA . ASN A 1 102 ? -17.376 -6.252 31.097 1.00 93.50 102 ASN A CA 1
ATOM 746 C C . ASN A 1 102 ? -16.321 -6.777 30.119 1.00 93.50 102 ASN A C 1
ATOM 748 O O . ASN A 1 102 ? -15.940 -7.949 30.158 1.00 93.50 102 ASN A O 1
ATOM 752 N N . GLN A 1 103 ? -15.854 -5.887 29.253 1.00 91.69 103 GLN A N 1
ATOM 753 C CA . GLN A 1 103 ? -14.846 -6.144 28.236 1.00 91.69 103 GLN A CA 1
ATOM 754 C C . GLN A 1 103 ? -13.886 -4.966 28.214 1.00 91.69 103 GLN A C 1
ATOM 756 O O . GLN A 1 103 ? -14.330 -3.831 28.124 1.00 91.69 103 GLN A O 1
ATOM 761 N N . ILE A 1 104 ? -12.580 -5.196 28.277 1.00 94.44 104 ILE A N 1
ATOM 762 C CA . ILE A 1 104 ? -11.594 -4.115 28.176 1.00 94.44 104 ILE A CA 1
ATOM 763 C C . ILE A 1 104 ? -10.624 -4.476 27.064 1.00 94.44 104 ILE A C 1
ATOM 765 O O . ILE A 1 104 ? -9.980 -5.523 27.114 1.00 94.44 104 ILE A O 1
ATOM 769 N N . GLY A 1 105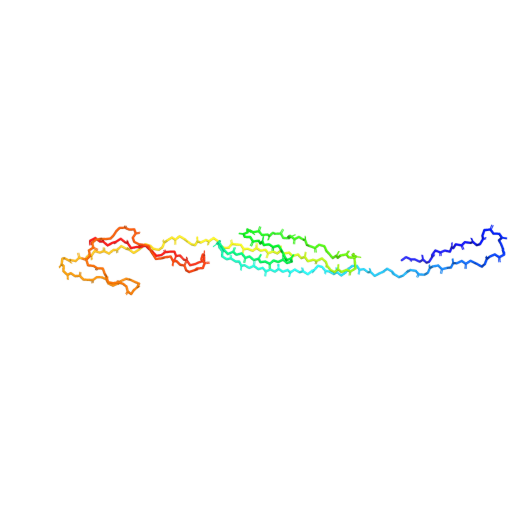 ? -10.533 -3.610 26.058 1.00 93.62 105 GLY A N 1
ATOM 770 C CA . GLY A 1 105 ? -9.631 -3.799 24.929 1.00 93.62 105 GLY A CA 1
ATOM 771 C C . GLY A 1 105 ? -10.069 -4.866 23.921 1.00 93.62 105 GLY A C 1
ATOM 772 O O . GLY A 1 105 ? -9.224 -5.362 23.177 1.00 93.62 105 GLY A O 1
ATOM 773 N N . THR A 1 106 ? -11.353 -5.244 23.862 1.00 95.06 106 THR A N 1
ATOM 774 C CA . THR A 1 106 ? -11.832 -6.187 22.834 1.00 95.06 106 THR A CA 1
ATOM 775 C C . THR A 1 106 ? -11.667 -5.563 21.456 1.00 95.06 106 THR A C 1
ATOM 777 O O . THR A 1 106 ? -12.138 -4.454 21.222 1.00 95.06 106 THR A O 1
ATOM 780 N N . ARG A 1 107 ? -10.998 -6.266 20.538 1.00 94.94 107 ARG A N 1
ATOM 781 C CA . ARG A 1 107 ? -10.501 -5.681 19.289 1.00 94.94 107 ARG A CA 1
ATOM 782 C C . ARG A 1 107 ? -11.095 -6.358 18.058 1.00 94.94 107 ARG A C 1
ATOM 784 O O . ARG A 1 107 ? -11.058 -7.579 17.954 1.00 94.94 107 ARG A O 1
ATOM 791 N N . PHE A 1 108 ? -11.572 -5.556 17.111 1.00 94.56 108 PHE A N 1
ATOM 792 C CA . PHE A 1 108 ? -11.994 -5.975 15.774 1.00 94.56 108 PHE A CA 1
ATOM 793 C C . PHE A 1 108 ? -11.061 -5.347 14.732 1.00 94.56 108 PHE A C 1
ATOM 795 O O . PHE A 1 108 ? -11.134 -4.136 14.505 1.00 94.56 108 PHE A O 1
ATOM 802 N N . PRO A 1 109 ? -10.157 -6.134 14.122 1.00 92.06 109 PRO A N 1
ATOM 803 C CA . PRO A 1 109 ? -9.231 -5.609 13.131 1.00 92.06 109 PRO A CA 1
ATOM 804 C C . PRO A 1 109 ? -9.934 -5.145 11.847 1.00 92.06 109 PRO A C 1
ATOM 806 O O . PRO A 1 109 ? -10.785 -5.849 11.307 1.00 92.06 109 PRO A O 1
ATOM 809 N N . GLY A 1 110 ? -9.527 -3.991 11.326 1.00 90.44 110 GLY A N 1
ATOM 810 C CA . GLY A 1 110 ? -9.793 -3.558 9.964 1.00 90.44 110 GLY A CA 1
ATOM 811 C C . GLY A 1 110 ? -9.116 -4.485 8.952 1.00 90.44 110 GLY A C 1
ATOM 812 O O . GLY A 1 110 ? -8.010 -4.980 9.182 1.00 90.44 110 GLY A O 1
ATOM 813 N N . ALA A 1 111 ? -9.792 -4.727 7.829 1.00 87.00 111 ALA A N 1
ATOM 814 C CA . ALA A 1 111 ? -9.482 -5.838 6.929 1.00 87.00 111 ALA A CA 1
ATOM 815 C C . ALA A 1 111 ? -8.215 -5.661 6.068 1.00 87.00 111 ALA A C 1
ATOM 817 O O . ALA A 1 111 ? -7.696 -6.647 5.554 1.00 87.00 111 ALA A O 1
ATOM 818 N N . ASP A 1 112 ? -7.727 -4.435 5.880 1.00 85.50 112 ASP A N 1
ATOM 819 C CA . ASP A 1 112 ? -6.812 -4.106 4.778 1.00 85.50 112 ASP A CA 1
ATOM 820 C C . ASP A 1 112 ? -5.621 -3.223 5.177 1.00 85.50 112 ASP A C 1
ATOM 822 O O . ASP A 1 112 ? -4.896 -2.738 4.317 1.00 85.50 112 ASP A O 1
ATOM 826 N N . GLY A 1 113 ? -5.409 -2.973 6.471 1.00 87.44 113 GLY A N 1
ATOM 827 C CA . GLY A 1 113 ? -4.307 -2.126 6.944 1.00 87.44 113 GLY A CA 1
ATOM 828 C C . GLY A 1 113 ? -4.464 -0.627 6.644 1.00 87.44 113 GLY A C 1
ATOM 829 O O . GLY A 1 113 ? -3.686 0.161 7.172 1.00 87.44 113 GLY A O 1
ATOM 830 N N . CYS A 1 114 ? -5.474 -0.218 5.868 1.00 91.25 114 CYS A N 1
ATOM 831 C CA . CYS A 1 114 ? -5.924 1.173 5.744 1.00 91.25 114 CYS A CA 1
ATOM 832 C C . CYS A 1 114 ? -7.149 1.467 6.614 1.00 91.25 114 CYS A C 1
ATOM 834 O O . CYS A 1 114 ? -7.446 2.626 6.893 1.00 91.25 114 CYS A O 1
ATOM 836 N N . THR A 1 115 ? -7.860 0.434 7.054 1.00 94.62 115 THR A N 1
ATOM 837 C CA . THR A 1 115 ? -8.997 0.567 7.959 1.00 94.62 115 THR A CA 1
ATOM 838 C C . THR A 1 115 ? -8.516 0.561 9.409 1.00 94.62 115 THR A C 1
ATOM 840 O O . THR A 1 115 ? -7.734 -0.306 9.810 1.00 94.62 115 THR A O 1
ATOM 843 N N . ALA A 1 116 ? -8.984 1.532 10.197 1.00 95.44 116 ALA A N 1
ATOM 844 C CA . ALA A 1 116 ? -8.741 1.592 11.637 1.00 95.44 116 ALA A CA 1
ATOM 845 C C . ALA A 1 116 ? -9.265 0.331 12.337 1.00 95.44 116 ALA A C 1
ATOM 847 O O . ALA A 1 116 ? -10.352 -0.156 12.016 1.00 95.44 116 ALA A O 1
ATOM 848 N N . ASP A 1 117 ? -8.534 -0.151 13.338 1.00 94.94 117 ASP A N 1
ATOM 849 C CA . ASP A 1 117 ? -9.038 -1.227 14.188 1.00 94.94 117 ASP A CA 1
ATOM 850 C C . ASP A 1 117 ? -10.057 -0.668 15.182 1.00 94.94 117 ASP A C 1
ATOM 852 O O . ASP A 1 117 ? -9.918 0.447 15.679 1.00 94.94 117 ASP A O 1
ATOM 856 N N . GLN A 1 118 ? -11.103 -1.433 15.460 1.00 96.69 118 GLN A N 1
ATOM 857 C CA . GLN A 1 118 ? -12.141 -1.067 16.416 1.00 96.69 118 GLN A CA 1
ATOM 858 C C . GLN A 1 118 ? -11.795 -1.666 17.780 1.00 96.69 118 GLN A C 1
ATOM 860 O O . GLN A 1 118 ? -11.444 -2.843 17.860 1.00 96.69 118 GLN A O 1
ATOM 865 N N . VAL A 1 119 ? -11.912 -0.888 18.854 1.00 97.38 119 VAL A N 1
ATOM 866 C CA . VAL A 1 119 ? -11.643 -1.333 20.230 1.00 97.38 119 VAL A CA 1
ATOM 867 C C . VAL A 1 119 ? -12.844 -1.022 21.114 1.00 97.38 119 VAL A C 1
ATOM 869 O O . VAL A 1 119 ? -13.330 0.104 21.109 1.00 97.38 119 VAL A O 1
ATOM 872 N N . LEU A 1 120 ? -13.309 -1.997 21.891 1.00 96.88 120 LEU A N 1
ATOM 873 C CA . LEU A 1 120 ? -14.405 -1.849 22.845 1.00 96.88 120 LEU A CA 1
ATOM 874 C C . LEU A 1 120 ? -13.895 -1.913 24.287 1.00 96.88 120 LEU A C 1
ATOM 876 O O . LEU A 1 120 ? -13.221 -2.868 24.681 1.00 96.88 120 LEU A O 1
ATOM 880 N N . ASN A 1 121 ? -14.303 -0.921 25.076 1.00 96.75 121 ASN A N 1
ATOM 881 C CA . ASN A 1 121 ? -14.261 -0.928 26.532 1.00 96.75 121 ASN A CA 1
ATOM 882 C C . ASN A 1 121 ? -15.701 -0.854 27.061 1.00 96.75 121 ASN A C 1
ATOM 884 O O . ASN A 1 121 ? -16.337 0.199 27.019 1.00 96.75 121 ASN A O 1
ATOM 888 N N . LEU A 1 122 ? -16.214 -1.983 27.530 1.00 96.12 122 LEU A N 1
ATOM 889 C CA . LEU A 1 122 ? -17.528 -2.152 28.127 1.00 96.12 122 LEU A CA 1
ATOM 890 C C . LEU A 1 122 ? -17.389 -2.359 29.639 1.00 96.12 122 LEU A C 1
ATOM 892 O O . LEU A 1 122 ? -16.685 -3.272 30.078 1.00 96.12 122 LEU A O 1
ATOM 896 N N . THR A 1 123 ? -18.068 -1.530 30.428 1.00 93.38 123 THR A N 1
ATOM 897 C CA . THR A 1 123 ? -18.037 -1.566 31.902 1.00 93.38 123 THR A CA 1
ATOM 898 C C . THR A 1 123 ? -19.395 -1.804 32.528 1.00 93.38 123 THR A C 1
ATOM 900 O O . THR A 1 123 ? -20.389 -1.311 31.946 1.00 93.38 123 THR A O 1
#

Foldseek 3Di:
DAWDWDDDPPNPDDIDTDGDDDDAADEAAEDEEEAEQPDWDQDPNDIDRAFDDQDWDDDPPNNYHIYTYGYHYHAQDEAAEDEEEDDQPDWDADPNDIDRDFDFFDWDDDDGNNYHIYGYGYD

pLDDT: mean 90.42, std 10.65, range [45.78, 98.31]

Secondary structure (DSSP, 8-state):
-PPEEE--TTSSSPPEEE----PPPPPPEEEEEEEETT--EEETTEEE-S-EEEEEE--TTSSSPPEEEEEEEEPPPPPEEEEE---TT--EEETTEEE-S-EEEEEE--SSSSSPPEEEEE-

Radius of gyration: 31.89 Å; chains: 1; bounding box: 75×20×90 Å

Sequence (123 aa):
QTGTRFPGADGCTADQVLNLTVTPKPADIVTNQTICSGATFTWNGTDYTTNQIGTRFPGADGCTADQVLNLTVTPKPADLVTNQTICSGATFTWNGTDYTTNQIGTRFPGADGCTADQVLNLT